Protein AF-A0A8M1KGS9-F1 (afdb_monomer_lite)

Structure (mmCIF, N/CA/C/O backbone):
data_AF-A0A8M1KGS9-F1
#
_entry.id   AF-A0A8M1KGS9-F1
#
loop_
_atom_site.group_PDB
_atom_site.id
_atom_site.type_symbol
_atom_site.label_atom_id
_atom_site.label_alt_id
_atom_site.label_comp_id
_atom_site.label_asym_id
_atom_site.label_entity_id
_atom_site.label_seq_id
_atom_site.pdbx_PDB_ins_code
_atom_site.Cartn_x
_atom_site.Cartn_y
_atom_site.Cartn_z
_atom_site.occupancy
_atom_site.B_iso_or_equiv
_atom_site.auth_seq_id
_atom_site.auth_comp_id
_atom_site.auth_asym_id
_atom_site.auth_atom_id
_atom_site.pdbx_PDB_model_num
ATOM 1 N N . MET A 1 1 ? -5.019 -10.557 -2.784 1.00 57.22 1 MET A N 1
ATOM 2 C CA . MET A 1 1 ? -4.468 -9.330 -3.406 1.00 57.22 1 MET A CA 1
ATOM 3 C C . MET A 1 1 ? -3.184 -8.895 -2.706 1.00 57.22 1 MET A C 1
ATOM 5 O O . MET A 1 1 ? -2.148 -8.963 -3.347 1.00 57.22 1 MET A O 1
ATOM 9 N N . ALA A 1 2 ? -3.198 -8.567 -1.405 1.00 60.84 2 ALA A N 1
ATOM 10 C CA . ALA A 1 2 ? -1.985 -8.149 -0.678 1.00 60.84 2 ALA A CA 1
ATOM 11 C C . ALA A 1 2 ? -0.831 -9.179 -0.716 1.00 60.84 2 ALA A C 1
ATOM 13 O O . ALA A 1 2 ? 0.326 -8.805 -0.849 1.00 60.84 2 ALA A O 1
ATOM 14 N N . GLU A 1 3 ? -1.129 -10.481 -0.688 1.00 69.00 3 GLU A N 1
ATOM 15 C CA . GLU A 1 3 ? -0.100 -11.531 -0.770 1.00 69.00 3 GLU A CA 1
ATOM 16 C C . GLU A 1 3 ? 0.631 -11.574 -2.123 1.00 69.00 3 GLU A C 1
ATOM 18 O O . GLU A 1 3 ? 1.802 -11.939 -2.177 1.00 69.00 3 GLU A O 1
ATOM 23 N N . CYS A 1 4 ? -0.011 -11.149 -3.219 1.00 80.19 4 CYS A N 1
ATOM 24 C CA . CYS A 1 4 ? 0.616 -11.126 -4.543 1.00 80.19 4 CYS A CA 1
ATOM 25 C C . CYS A 1 4 ? 1.768 -10.115 -4.609 1.00 80.19 4 CYS A C 1
ATOM 27 O O . CYS A 1 4 ? 2.713 -10.321 -5.364 1.00 80.19 4 CYS A O 1
ATOM 29 N N . PHE A 1 5 ? 1.728 -9.060 -3.788 1.00 82.56 5 PHE A N 1
ATOM 30 C CA . PHE A 1 5 ? 2.829 -8.105 -3.668 1.00 82.56 5 PHE A CA 1
ATOM 31 C C . PHE A 1 5 ? 4.139 -8.794 -3.265 1.00 82.56 5 PHE A C 1
ATOM 33 O O . PHE A 1 5 ? 5.192 -8.479 -3.817 1.00 82.56 5 PHE A O 1
ATOM 40 N N . MET A 1 6 ? 4.071 -9.802 -2.388 1.00 87.44 6 MET A N 1
ATOM 41 C CA . MET A 1 6 ? 5.249 -10.557 -1.947 1.00 87.44 6 MET A CA 1
ATOM 42 C C . MET A 1 6 ? 5.942 -11.283 -3.106 1.00 87.44 6 MET A C 1
ATOM 44 O O . MET A 1 6 ? 7.162 -11.428 -3.106 1.00 87.44 6 MET A O 1
ATOM 48 N N . LEU A 1 7 ? 5.181 -11.701 -4.122 1.00 87.06 7 LEU A N 1
ATOM 49 C CA . LEU A 1 7 ? 5.736 -12.330 -5.322 1.00 87.06 7 LEU A CA 1
ATOM 50 C C . LEU A 1 7 ? 6.541 -11.331 -6.161 1.00 87.06 7 LEU A C 1
ATOM 52 O O . LEU A 1 7 ? 7.567 -11.700 -6.728 1.00 87.06 7 LEU A O 1
ATOM 56 N N . TYR A 1 8 ? 6.100 -10.072 -6.221 1.00 85.25 8 TYR A N 1
ATOM 57 C CA . TYR A 1 8 ? 6.760 -9.031 -7.011 1.00 85.25 8 TYR A CA 1
ATOM 58 C C . TYR A 1 8 ? 8.053 -8.516 -6.382 1.00 85.25 8 TYR A C 1
ATOM 60 O O . TYR A 1 8 ? 8.929 -8.056 -7.111 1.00 85.25 8 TYR A O 1
ATOM 68 N N . ILE A 1 9 ? 8.197 -8.617 -5.059 1.00 87.62 9 ILE A N 1
ATOM 69 C CA . ILE A 1 9 ? 9.413 -8.176 -4.363 1.00 87.62 9 ILE A CA 1
ATOM 70 C C . ILE A 1 9 ? 10.480 -9.272 -4.236 1.00 87.62 9 ILE A C 1
ATOM 72 O O . ILE A 1 9 ? 11.581 -8.983 -3.778 1.00 87.62 9 ILE A O 1
ATOM 76 N N . HIS A 1 10 ? 10.216 -10.512 -4.656 1.00 87.81 10 HIS A N 1
ATOM 77 C CA . HIS A 1 10 ? 11.181 -11.612 -4.553 1.00 87.81 10 HIS A CA 1
ATOM 78 C C . HIS A 1 10 ? 12.539 -11.277 -5.223 1.00 87.81 10 HIS A C 1
ATOM 80 O O . HIS A 1 10 ? 12.557 -10.779 -6.352 1.00 87.81 10 HIS A O 1
ATOM 86 N N . PRO A 1 11 ? 13.695 -11.593 -4.595 1.00 91.00 11 PRO A N 1
ATOM 87 C CA . PRO A 1 11 ? 13.884 -12.400 -3.381 1.00 91.00 11 PRO A CA 1
ATOM 88 C C . PRO A 1 11 ? 13.815 -11.600 -2.072 1.00 91.00 11 PRO A C 1
ATOM 90 O O . PRO A 1 11 ? 14.198 -12.112 -1.023 1.00 91.00 11 PRO A O 1
ATOM 93 N N . LEU A 1 12 ? 13.383 -10.338 -2.114 1.00 91.69 12 LEU A N 1
ATOM 94 C CA . LEU A 1 12 ? 13.222 -9.522 -0.916 1.00 91.69 12 LEU A CA 1
ATOM 95 C C . 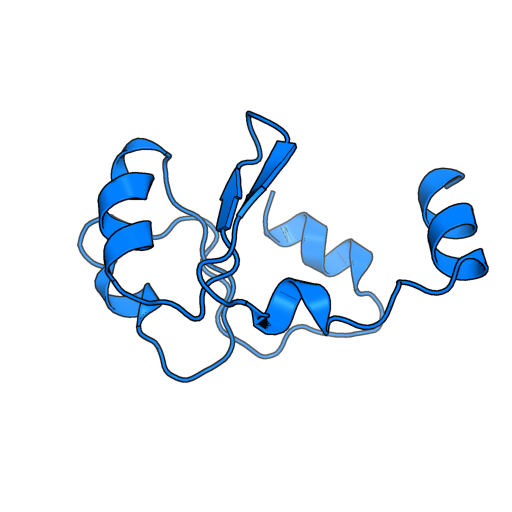LEU A 1 12 ? 12.010 -9.995 -0.121 1.00 91.69 12 LEU A C 1
ATOM 97 O O . LEU A 1 12 ? 11.001 -10.429 -0.674 1.00 91.69 12 LEU A O 1
ATOM 101 N N . HIS A 1 13 ? 12.128 -9.909 1.198 1.00 89.56 13 HIS A N 1
ATOM 102 C CA . HIS A 1 13 ? 11.066 -10.267 2.124 1.00 89.56 13 HIS A CA 1
ATOM 103 C C . HIS A 1 13 ? 10.607 -8.999 2.832 1.00 89.56 13 HIS A C 1
ATOM 105 O O . HIS A 1 13 ? 11.423 -8.271 3.401 1.00 89.56 13 HIS A O 1
ATOM 111 N N . TR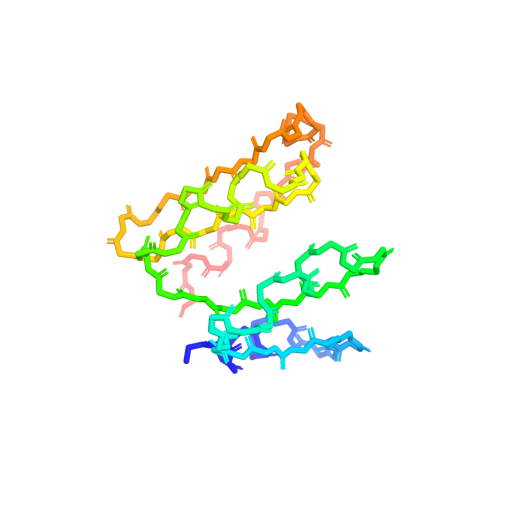P A 1 14 ? 9.304 -8.746 2.816 1.00 91.81 14 TRP A N 1
ATOM 112 C CA . TRP A 1 14 ? 8.711 -7.697 3.632 1.00 91.81 14 TRP A CA 1
ATOM 113 C C . TRP A 1 14 ? 8.827 -8.071 5.113 1.00 91.81 14 TRP A C 1
ATOM 115 O O . TRP A 1 14 ? 8.457 -9.177 5.500 1.00 91.81 14 TRP A O 1
ATOM 125 N N . GLN A 1 15 ? 9.345 -7.161 5.937 1.00 93.12 15 GLN A N 1
ATOM 126 C CA . GLN A 1 15 ? 9.598 -7.404 7.369 1.00 93.12 15 GLN A CA 1
ATOM 127 C C . GLN A 1 15 ? 8.635 -6.642 8.290 1.00 93.12 15 GLN A C 1
ATOM 129 O O . GLN A 1 15 ? 8.764 -6.689 9.511 1.00 93.12 15 GLN A O 1
ATOM 134 N N . HIS A 1 16 ? 7.686 -5.913 7.709 1.00 93.62 16 HIS A N 1
ATOM 135 C CA . HIS A 1 16 ? 6.785 -5.015 8.419 1.00 93.62 16 HIS A CA 1
ATOM 136 C C . HIS A 1 16 ? 5.357 -5.576 8.482 1.00 93.62 16 HIS A C 1
ATOM 138 O O . HIS A 1 16 ? 5.046 -6.541 7.776 1.00 93.62 16 HIS A O 1
ATOM 144 N N . PRO A 1 17 ? 4.463 -4.993 9.303 1.00 94.25 17 PRO A N 1
ATOM 145 C CA . PRO A 1 17 ? 3.070 -5.412 9.348 1.00 94.25 17 PRO A CA 1
ATOM 146 C C . PRO A 1 17 ? 2.424 -5.436 7.958 1.00 94.25 17 PRO A C 1
ATOM 148 O O . PRO A 1 17 ? 2.530 -4.482 7.182 1.00 94.25 17 PRO A O 1
ATOM 151 N N . LEU A 1 18 ? 1.757 -6.550 7.665 1.00 93.12 18 LEU A N 1
ATOM 152 C CA . LEU A 1 18 ? 0.910 -6.749 6.497 1.00 93.12 18 LEU A CA 1
ATOM 153 C C . LEU A 1 18 ? -0.487 -7.108 7.002 1.00 93.12 18 LEU A C 1
ATOM 155 O O . LEU A 1 18 ? -0.686 -8.199 7.535 1.00 93.12 18 LEU A O 1
ATOM 159 N N . VAL A 1 19 ? -1.449 -6.211 6.816 1.00 93.75 19 VAL A N 1
ATOM 160 C CA . VAL A 1 19 ? -2.849 -6.418 7.199 1.00 93.75 19 VAL A CA 1
ATOM 161 C C . VAL A 1 19 ? -3.708 -6.299 5.941 1.00 93.75 19 VAL A C 1
ATOM 163 O O . VAL A 1 19 ? -4.121 -5.201 5.582 1.00 93.75 19 VAL A O 1
ATOM 166 N N . PRO A 1 20 ? -3.994 -7.402 5.227 1.00 90.94 20 PRO A N 1
ATOM 167 C CA . PRO A 1 20 ? -4.723 -7.345 3.958 1.00 90.94 20 PRO A CA 1
ATOM 168 C C . PRO A 1 20 ? -6.105 -6.687 4.055 1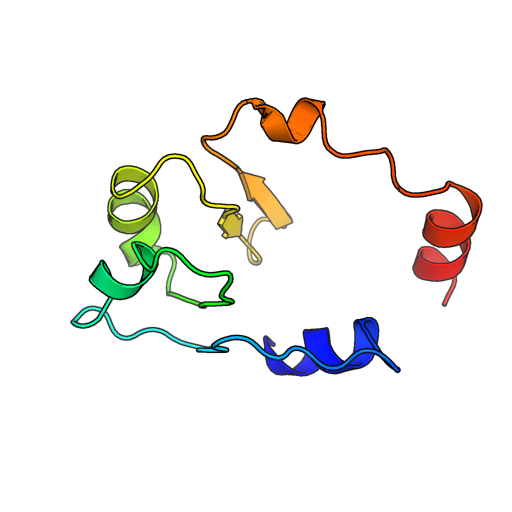.00 90.94 20 PRO A C 1
ATOM 170 O O . PRO A 1 20 ? -6.603 -6.151 3.068 1.00 90.94 20 PRO A O 1
ATOM 173 N N . THR A 1 21 ? -6.740 -6.755 5.226 1.00 91.88 21 THR A N 1
ATOM 174 C CA . THR A 1 21 ? -8.015 -6.093 5.505 1.00 91.88 21 THR A CA 1
ATOM 175 C C . THR A 1 21 ? -8.038 -5.643 6.960 1.00 91.88 21 THR A C 1
ATOM 177 O O . THR A 1 21 ? -8.102 -6.467 7.871 1.00 91.88 21 THR A O 1
ATOM 180 N N . LEU A 1 22 ? -7.951 -4.336 7.169 1.00 93.25 22 LEU A N 1
ATOM 181 C CA . LEU A 1 22 ? -7.997 -3.673 8.458 1.00 93.25 22 LEU A CA 1
ATOM 182 C C . LEU A 1 22 ? -9.471 -3.471 8.842 1.00 93.25 22 LEU A C 1
ATOM 184 O O . LEU A 1 22 ? -10.217 -2.845 8.083 1.00 93.25 22 LEU A O 1
ATOM 188 N N . PRO A 1 23 ? -9.934 -4.029 9.972 1.00 93.00 23 PRO A N 1
ATOM 189 C CA . PRO A 1 23 ? -11.294 -3.799 10.430 1.00 93.00 23 PRO A CA 1
ATOM 190 C C . PRO A 1 23 ? -11.457 -2.346 10.887 1.00 93.00 23 PRO A C 1
ATOM 192 O O . PRO A 1 23 ? -10.519 -1.738 11.394 1.00 93.00 23 PRO A O 1
ATOM 195 N N . HIS A 1 24 ? -12.676 -1.816 10.776 1.00 91.25 24 HIS A N 1
ATOM 196 C CA . HIS A 1 24 ? -12.982 -0.422 11.114 1.00 91.25 24 HIS A CA 1
ATOM 197 C C . HIS A 1 24 ? -12.541 -0.018 12.534 1.00 91.25 24 HIS A C 1
ATOM 199 O O . HIS A 1 24 ? -11.985 1.049 12.735 1.00 91.25 24 HIS A O 1
ATOM 205 N N . GLN A 1 25 ? -12.699 -0.909 13.519 1.00 92.62 25 GLN A N 1
ATOM 206 C CA . GLN A 1 25 ? -12.293 -0.662 14.913 1.00 92.62 25 GLN A CA 1
ATOM 207 C C . GLN A 1 25 ? -10.773 -0.535 15.116 1.00 92.62 25 GLN A C 1
ATOM 209 O O . GLN A 1 25 ? -10.322 -0.314 16.236 1.00 92.62 25 GLN A O 1
ATOM 214 N N . MET A 1 26 ? -9.983 -0.759 14.067 1.00 94.00 26 MET A N 1
ATOM 215 C CA . MET A 1 26 ? -8.526 -0.723 14.084 1.00 94.00 26 MET A CA 1
ATOM 216 C C . MET A 1 26 ? -7.974 0.301 13.084 1.00 94.00 26 MET A C 1
ATOM 218 O O . MET A 1 26 ? -6.795 0.221 12.754 1.00 94.00 26 MET A O 1
ATOM 222 N N . LEU A 1 27 ? -8.785 1.241 12.583 1.00 92.12 27 LEU A N 1
ATOM 223 C CA . LEU A 1 27 ? -8.295 2.246 11.632 1.00 92.12 27 LEU A CA 1
ATOM 224 C C . LEU A 1 27 ? -7.176 3.111 12.217 1.00 92.12 27 LEU A C 1
ATOM 226 O O . LEU A 1 27 ? -6.228 3.384 11.495 1.00 92.12 27 LEU A O 1
ATOM 230 N N . ASP A 1 28 ? -7.173 3.383 13.524 1.00 91.50 28 ASP A N 1
ATOM 231 C CA . ASP A 1 28 ? -6.099 4.116 14.217 1.00 91.50 28 ASP A CA 1
ATOM 232 C C . ASP A 1 28 ? -4.689 3.529 13.985 1.00 91.50 28 ASP A C 1
ATOM 234 O O . ASP A 1 28 ? -3.681 4.219 14.133 1.00 91.50 28 ASP A O 1
ATOM 238 N N . PHE A 1 29 ? -4.575 2.252 13.595 1.00 92.88 29 PHE A N 1
ATOM 239 C CA . PHE A 1 29 ? -3.284 1.637 13.274 1.00 92.88 29 PHE A CA 1
ATOM 240 C C . PHE A 1 29 ? -2.623 2.205 12.010 1.00 92.88 29 PHE A C 1
ATOM 242 O O . PHE A 1 29 ? -1.420 1.995 11.833 1.00 92.88 29 PHE A O 1
ATOM 249 N N . VAL A 1 30 ? -3.345 2.950 11.166 1.00 91.69 30 VAL A N 1
ATOM 250 C CA . VAL A 1 30 ? -2.736 3.692 10.044 1.00 91.69 30 VAL A CA 1
ATOM 251 C C . VAL A 1 30 ? -1.795 4.803 10.525 1.00 91.69 30 VAL A C 1
ATOM 253 O O . VAL A 1 30 ? -0.943 5.251 9.769 1.00 91.69 30 VAL A O 1
ATOM 256 N N . MET A 1 31 ? -1.877 5.186 11.801 1.00 91.00 31 MET A N 1
ATOM 257 C CA . MET A 1 31 ? -0.967 6.137 12.445 1.00 91.00 31 MET A CA 1
ATOM 258 C C . MET A 1 31 ? 0.317 5.492 12.978 1.00 91.00 31 MET A C 1
ATOM 260 O O . MET A 1 31 ? 1.091 6.133 13.693 1.00 91.00 31 MET A O 1
ATOM 264 N N . ALA A 1 32 ? 0.555 4.207 12.694 1.00 91.38 32 ALA A N 1
ATOM 265 C CA . ALA A 1 32 ? 1.760 3.534 13.156 1.00 91.38 32 ALA A CA 1
ATOM 266 C C . ALA A 1 32 ? 3.022 4.247 12.620 1.00 91.38 32 ALA A C 1
ATOM 268 O O . ALA A 1 32 ? 3.135 4.475 11.418 1.00 91.38 32 ALA A O 1
ATOM 269 N N . PRO A 1 33 ? 4.029 4.531 13.468 1.00 89.50 33 PRO A N 1
ATOM 270 C CA . PRO A 1 33 ? 5.221 5.295 13.079 1.00 89.50 33 PRO A CA 1
ATOM 271 C C . PRO A 1 33 ? 6.244 4.460 12.288 1.00 89.50 33 PRO A C 1
ATOM 273 O O . PRO A 1 33 ? 7.406 4.839 12.152 1.00 89.50 33 PRO A O 1
ATOM 276 N N . THR A 1 34 ? 5.855 3.271 11.837 1.00 90.94 34 THR A N 1
ATOM 277 C CA . THR A 1 34 ? 6.710 2.330 11.110 1.00 90.94 34 THR A CA 1
ATOM 278 C C . THR A 1 34 ? 6.113 2.068 9.740 1.00 90.94 34 THR A C 1
ATOM 280 O O . THR A 1 34 ? 4.909 2.193 9.571 1.00 90.94 34 THR A O 1
ATOM 283 N N . ALA A 1 35 ? 6.914 1.584 8.789 1.00 91.19 35 ALA A N 1
ATOM 284 C CA . ALA A 1 35 ? 6.368 1.067 7.539 1.00 91.19 35 ALA A CA 1
ATOM 285 C C . ALA A 1 35 ? 5.320 -0.029 7.805 1.00 91.19 35 ALA A C 1
ATOM 287 O O . ALA A 1 35 ? 5.465 -0.831 8.732 1.00 91.19 35 ALA A O 1
ATOM 288 N N . PHE A 1 36 ? 4.277 -0.065 6.981 1.00 93.56 36 PHE A N 1
ATOM 289 C CA . PHE A 1 36 ? 3.235 -1.084 6.998 1.00 93.56 36 PHE A CA 1
ATOM 290 C C . PHE A 1 36 ? 2.567 -1.181 5.626 1.00 93.56 36 PHE A C 1
ATOM 292 O O . PHE A 1 36 ? 2.705 -0.294 4.785 1.00 93.56 36 PHE A O 1
ATOM 299 N N . LEU A 1 37 ? 1.817 -2.260 5.413 1.00 93.38 37 LEU A N 1
ATOM 300 C CA . LEU A 1 37 ? 0.878 -2.380 4.304 1.00 93.38 37 LEU A CA 1
ATOM 301 C C . LEU A 1 37 ? -0.467 -2.826 4.870 1.00 93.38 37 LEU A C 1
ATOM 303 O O . LEU A 1 37 ? -0.582 -3.930 5.404 1.00 93.38 37 LEU A O 1
ATOM 307 N N . MET A 1 38 ? -1.479 -1.967 4.763 1.00 93.44 38 MET A N 1
ATOM 308 C CA . MET A 1 38 ? -2.827 -2.236 5.259 1.00 93.44 38 MET A CA 1
ATOM 309 C C . MET A 1 38 ? -3.848 -2.013 4.144 1.00 93.44 38 MET A C 1
ATOM 311 O O . MET A 1 38 ? -3.781 -1.014 3.436 1.00 93.44 38 MET A O 1
ATOM 315 N N . GLY A 1 39 ? -4.776 -2.950 3.964 1.00 92.88 39 GLY A N 1
ATOM 316 C CA . GLY A 1 39 ? -5.907 -2.798 3.047 1.00 92.88 39 GLY A CA 1
ATOM 317 C C . GLY A 1 39 ? -7.174 -2.435 3.810 1.00 92.88 39 GLY A C 1
ATOM 318 O O . GLY A 1 39 ? -7.386 -2.937 4.906 1.00 92.88 39 GLY A O 1
ATOM 319 N N . CYS A 1 40 ? -8.044 -1.601 3.251 1.00 92.88 40 CYS A N 1
ATOM 320 C CA . CYS A 1 40 ? -9.360 -1.314 3.823 1.00 92.88 40 CYS A CA 1
ATOM 321 C C . CYS A 1 40 ? -10.396 -1.112 2.709 1.00 92.88 40 CYS A C 1
ATOM 323 O O . CYS A 1 40 ? -10.049 -1.004 1.534 1.00 92.88 40 CYS A O 1
ATOM 325 N N . HIS A 1 41 ? -11.677 -1.125 3.075 1.00 92.56 41 HIS A N 1
ATOM 326 C CA . HIS A 1 41 ? -12.762 -0.853 2.136 1.00 92.56 41 HIS A CA 1
ATOM 327 C C . HIS A 1 41 ? -12.866 0.653 1.843 1.00 92.56 41 HIS A C 1
ATOM 329 O O . HIS A 1 41 ? -12.650 1.468 2.740 1.00 92.56 41 HIS A O 1
ATOM 335 N N . LEU A 1 42 ? -13.276 1.023 0.623 1.00 90.88 42 LEU A N 1
ATOM 336 C CA . LEU A 1 42 ? -13.369 2.418 0.163 1.00 90.88 42 LEU A CA 1
ATOM 337 C C . LEU A 1 42 ? -14.264 3.302 1.051 1.00 90.88 42 LEU A C 1
ATOM 339 O O . LEU A 1 42 ? -14.049 4.504 1.147 1.00 90.88 42 LEU A O 1
ATOM 343 N N . SER A 1 43 ? -15.227 2.709 1.764 1.00 92.44 43 SER A N 1
ATOM 344 C CA . SER A 1 43 ? -16.061 3.421 2.746 1.00 92.44 43 SER A CA 1
ATOM 345 C C . SER A 1 43 ? -15.270 4.102 3.866 1.00 92.44 43 SER A C 1
ATOM 347 O O . SER A 1 43 ? -15.815 4.981 4.521 1.00 92.44 43 SER A O 1
ATOM 349 N N . HIS A 1 44 ? -14.023 3.690 4.104 1.00 91.12 44 HIS A N 1
ATOM 350 C CA . HIS A 1 44 ? -13.136 4.269 5.115 1.00 91.12 44 HIS A CA 1
ATOM 351 C C . HIS A 1 44 ? -12.125 5.260 4.528 1.00 91.12 44 HIS A C 1
ATOM 353 O O . HIS A 1 44 ? -11.277 5.758 5.258 1.00 91.12 44 HIS A O 1
ATOM 359 N N . PHE A 1 45 ? -12.187 5.544 3.223 1.00 89.00 45 PHE A N 1
ATOM 360 C CA . PHE A 1 45 ? -11.192 6.376 2.550 1.00 89.00 45 PHE A CA 1
ATOM 361 C C . PHE A 1 45 ? -11.105 7.784 3.139 1.00 89.00 45 PHE A C 1
ATOM 363 O O . PHE A 1 45 ? -10.004 8.228 3.434 1.00 89.00 45 PHE A O 1
ATOM 370 N N . GLU A 1 46 ? -12.240 8.465 3.345 1.00 89.19 46 GLU A N 1
ATOM 371 C CA . GLU A 1 46 ? -12.237 9.826 3.902 1.00 89.19 46 GLU A CA 1
ATOM 372 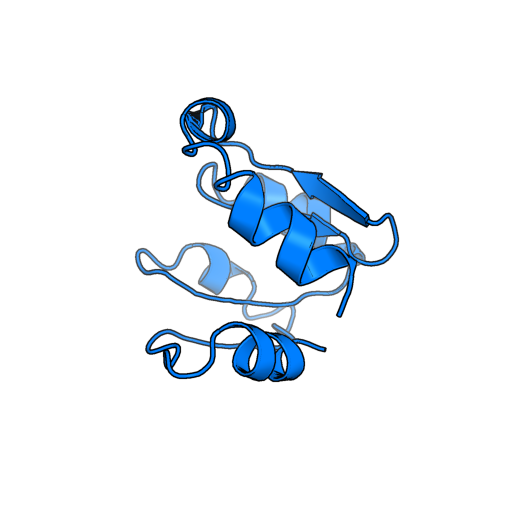C C . GLU A 1 46 ? -11.602 9.863 5.296 1.00 89.19 46 GLU A C 1
ATOM 374 O O . GLU A 1 46 ? -10.728 10.689 5.537 1.00 89.19 46 GLU A O 1
ATOM 379 N N . GLU A 1 47 ? -11.978 8.922 6.167 1.00 90.88 47 GLU A N 1
ATOM 380 C CA . GLU A 1 47 ? -11.425 8.771 7.517 1.00 90.88 47 GLU A CA 1
ATOM 381 C C . GLU A 1 47 ? -9.910 8.534 7.462 1.00 90.88 47 GLU A C 1
ATOM 383 O O . GLU A 1 47 ? -9.148 9.340 7.977 1.00 90.88 47 GLU A O 1
ATOM 388 N N . VAL A 1 48 ? -9.452 7.514 6.728 1.00 90.31 48 VAL A N 1
ATOM 389 C CA . VAL A 1 48 ? -8.020 7.186 6.601 1.00 90.31 48 VAL A CA 1
ATOM 390 C C . VAL A 1 48 ? -7.216 8.329 5.977 1.00 90.31 48 VAL A C 1
ATOM 392 O O . VAL A 1 48 ? -6.090 8.588 6.395 1.00 90.31 48 VAL A O 1
ATOM 395 N N . SER A 1 49 ? -7.776 9.020 4.983 1.00 87.38 49 SER A N 1
ATOM 396 C CA . SER A 1 49 ? -7.106 10.142 4.317 1.00 87.38 49 SER A CA 1
ATOM 397 C C . SER A 1 49 ? -6.948 11.374 5.209 1.00 87.38 49 SER A C 1
ATOM 3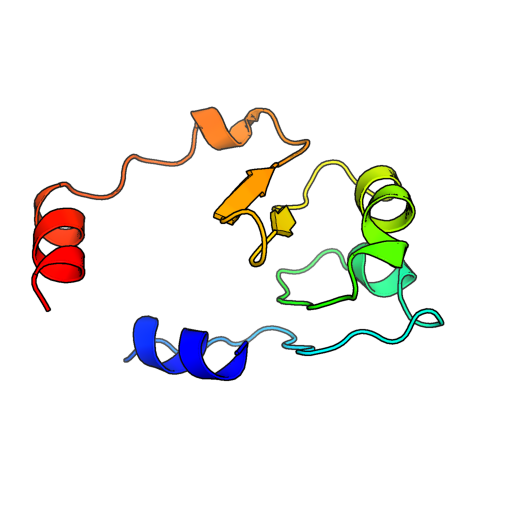99 O O . SER A 1 49 ? -6.093 12.209 4.929 1.00 87.38 49 SER A O 1
ATOM 401 N N . ALA A 1 50 ? -7.758 11.493 6.264 1.00 87.00 50 ALA A N 1
ATOM 402 C CA . ALA A 1 50 ? -7.719 12.611 7.199 1.00 87.00 50 ALA A CA 1
ATOM 403 C C . ALA A 1 50 ? -6.751 12.389 8.373 1.00 87.00 50 ALA A C 1
ATOM 405 O O . ALA A 1 50 ? -6.375 13.359 9.029 1.00 87.00 50 ALA A O 1
ATOM 406 N N . GLU A 1 51 ? -6.354 11.143 8.644 1.00 83.94 51 GLU A N 1
ATOM 407 C CA . GLU A 1 51 ? -5.558 10.799 9.826 1.00 83.94 51 GLU A CA 1
ATOM 408 C C . GLU A 1 51 ? -4.092 11.264 9.722 1.00 83.94 51 GLU A C 1
ATOM 410 O O . GLU A 1 51 ? -3.521 11.710 10.718 1.00 83.94 51 GLU A O 1
ATOM 415 N N . THR A 1 52 ? -3.461 11.195 8.540 1.00 73.94 52 THR A N 1
ATOM 416 C CA . THR A 1 52 ? -2.038 11.567 8.385 1.00 73.94 52 THR A CA 1
ATOM 417 C C . THR A 1 52 ? -1.621 11.920 6.954 1.00 73.94 52 THR A C 1
ATOM 419 O O . THR A 1 52 ? -2.165 11.418 5.967 1.00 73.94 52 THR A O 1
ATOM 422 N N . ASP A 1 53 ? -0.596 12.772 6.854 1.00 73.31 53 ASP A N 1
ATOM 423 C CA . ASP A 1 53 ? -0.028 13.235 5.591 1.00 73.31 53 ASP A CA 1
ATOM 424 C C . ASP A 1 53 ? 0.997 12.268 4.963 1.00 73.31 53 ASP A C 1
ATOM 426 O O . ASP A 1 53 ? 1.353 12.402 3.792 1.00 73.31 53 ASP A O 1
ATOM 430 N N . ASP A 1 54 ? 1.439 11.254 5.709 1.00 81.56 54 ASP A N 1
ATOM 431 C CA . ASP A 1 54 ? 2.555 10.378 5.319 1.00 81.56 54 ASP A CA 1
ATOM 432 C C . ASP A 1 54 ? 2.107 9.049 4.683 1.00 81.56 54 ASP A C 1
ATOM 434 O O . ASP A 1 54 ? 2.878 8.088 4.585 1.00 81.56 54 ASP A O 1
ATOM 438 N N . LEU A 1 55 ? 0.849 8.966 4.240 1.00 87.88 55 LEU A N 1
ATOM 439 C CA . LEU A 1 55 ? 0.310 7.763 3.607 1.00 87.88 55 LEU A CA 1
ATOM 440 C C . LEU A 1 55 ? 0.408 7.813 2.089 1.00 87.88 55 LEU A C 1
ATOM 442 O O . LEU A 1 55 ? 0.196 8.838 1.438 1.00 87.88 55 LEU A O 1
ATOM 446 N N . ILE A 1 56 ? 0.657 6.636 1.519 1.00 89.75 56 ILE A N 1
ATOM 447 C CA . ILE A 1 56 ? 0.447 6.356 0.103 1.00 89.75 56 ILE A CA 1
ATOM 448 C C . ILE A 1 56 ? -0.837 5.536 0.004 1.00 89.75 56 ILE A C 1
ATOM 450 O O . ILE A 1 56 ? -0.887 4.375 0.414 1.00 89.75 56 ILE A O 1
ATOM 454 N N . LEU A 1 57 ? -1.882 6.153 -0.534 1.00 90.81 57 LEU A N 1
ATOM 455 C CA . LEU A 1 57 ? -3.202 5.563 -0.707 1.00 90.81 57 LEU A CA 1
ATOM 456 C C . LEU A 1 57 ? -3.336 5.052 -2.140 1.00 90.81 57 LEU A C 1
ATOM 458 O O . LEU A 1 57 ? -3.179 5.805 -3.099 1.00 90.81 57 LEU A O 1
ATOM 462 N N . ILE A 1 58 ? -3.630 3.762 -2.286 1.00 91.50 58 ILE A N 1
ATOM 463 C CA . ILE A 1 58 ? -3.775 3.101 -3.585 1.00 91.50 58 ILE A CA 1
ATOM 464 C C . ILE A 1 58 ? -5.216 2.618 -3.708 1.00 91.50 58 ILE A C 1
ATOM 466 O O . ILE A 1 58 ? -5.627 1.694 -3.003 1.00 91.50 58 ILE A O 1
ATOM 470 N N . ASN A 1 59 ? -5.974 3.223 -4.617 1.00 91.19 59 ASN A N 1
ATOM 471 C CA . ASN A 1 59 ? -7.304 2.750 -4.975 1.00 91.19 59 ASN A CA 1
ATOM 472 C C . ASN A 1 59 ? -7.166 1.767 -6.142 1.00 91.19 59 ASN A C 1
ATOM 474 O O . ASN A 1 59 ? -6.813 2.139 -7.260 1.00 91.19 59 ASN A O 1
ATOM 478 N N . ILE A 1 60 ? -7.423 0.494 -5.856 1.00 89.88 60 ILE A N 1
ATOM 479 C CA . ILE A 1 60 ? -7.276 -0.601 -6.819 1.00 89.88 60 ILE A CA 1
ATOM 480 C C . ILE A 1 60 ? -8.433 -0.616 -7.826 1.00 89.88 60 ILE A C 1
ATOM 482 O O . ILE A 1 60 ? -8.219 -1.013 -8.970 1.00 89.88 60 ILE A O 1
ATOM 486 N N . ASP A 1 61 ? -9.624 -0.169 -7.421 1.00 90.38 61 ASP A N 1
ATOM 487 C CA . ASP A 1 61 ? -10.812 -0.151 -8.279 1.00 90.38 61 ASP A CA 1
ATOM 488 C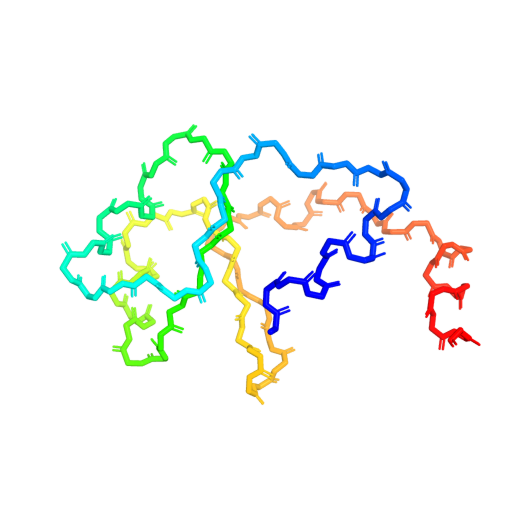 C . ASP A 1 61 ? -10.653 0.880 -9.406 1.00 90.38 61 ASP A C 1
ATOM 490 O O . ASP A 1 61 ? -10.929 0.578 -10.568 1.00 90.38 61 ASP A O 1
ATOM 494 N N . ASP A 1 62 ? -10.118 2.060 -9.078 1.00 91.38 62 ASP A N 1
ATOM 495 C CA . ASP A 1 62 ? -9.883 3.143 -10.044 1.00 91.38 62 ASP A CA 1
ATOM 496 C C . ASP A 1 62 ? -8.454 3.152 -10.618 1.00 91.38 62 ASP A C 1
ATOM 498 O O . ASP A 1 62 ? -8.153 3.911 -11.541 1.00 91.38 62 ASP A O 1
ATOM 502 N N . GLY A 1 63 ? -7.548 2.337 -10.070 1.00 88.88 63 GLY A N 1
ATOM 503 C CA . GLY A 1 63 ? -6.131 2.321 -10.446 1.00 88.88 63 GLY A CA 1
ATOM 504 C C . GLY A 1 63 ? -5.394 3.625 -10.121 1.00 88.88 63 GLY A C 1
ATOM 505 O O . GLY A 1 63 ? -4.438 3.978 -10.814 1.00 88.88 63 GLY A O 1
ATOM 506 N N . THR A 1 64 ? -5.844 4.360 -9.101 1.00 88.81 64 THR A N 1
ATOM 507 C CA . THR A 1 64 ? -5.278 5.660 -8.719 1.00 88.81 64 THR A CA 1
ATOM 508 C C . THR A 1 64 ? -4.357 5.542 -7.510 1.00 88.81 64 THR A C 1
ATOM 510 O O . THR A 1 64 ? -4.515 4.674 -6.649 1.00 88.81 64 THR A O 1
ATOM 513 N N . VAL A 1 65 ? -3.367 6.433 -7.458 1.00 87.88 65 VAL A N 1
ATOM 514 C CA . VAL A 1 65 ? -2.437 6.564 -6.337 1.00 87.88 65 VAL A CA 1
ATOM 515 C C . VAL A 1 65 ? -2.470 8.011 -5.873 1.00 87.88 65 VAL A C 1
ATOM 517 O O . VAL A 1 65 ? -2.262 8.922 -6.674 1.00 87.88 65 VAL A O 1
ATOM 520 N N . SER A 1 66 ? -2.714 8.200 -4.584 1.00 85.50 66 SER A N 1
ATOM 521 C CA . SER A 1 66 ? -2.763 9.500 -3.923 1.00 85.50 66 SER A CA 1
ATOM 522 C C . SER A 1 66 ? -1.801 9.490 -2.741 1.00 85.50 66 SER A C 1
ATOM 524 O O . SER A 1 66 ? -1.685 8.488 -2.041 1.00 85.50 66 SER A O 1
ATOM 526 N N . SER A 1 67 ? -1.125 10.602 -2.490 1.00 81.12 67 SER A N 1
ATOM 527 C CA . SER A 1 67 ? -0.425 10.832 -1.228 1.00 81.12 67 SER A CA 1
ATOM 528 C C . SER A 1 67 ? -0.626 12.276 -0.827 1.00 81.12 67 SER A C 1
ATOM 530 O O . SER A 1 67 ? -0.661 13.165 -1.681 1.00 81.12 67 SER A O 1
ATOM 532 N N . SER A 1 68 ? -0.776 12.486 0.469 1.00 66.81 68 SER A N 1
ATOM 533 C CA . SER A 1 68 ? -0.821 13.801 1.094 1.00 66.81 68 SER A CA 1
ATOM 534 C C . SER A 1 68 ? 0.582 14.417 1.216 1.00 66.81 68 SER A C 1
ATOM 536 O O . SER A 1 68 ? 0.713 15.634 1.352 1.00 66.81 68 SER A O 1
ATOM 538 N N . SER A 1 69 ? 1.640 13.615 1.050 1.00 65.06 69 SER A N 1
ATOM 539 C CA . SER A 1 69 ? 3.018 14.087 1.059 1.00 65.06 69 SER A CA 1
ATOM 540 C C . SER A 1 69 ? 3.433 14.661 -0.298 1.00 65.06 69 SER A C 1
ATOM 542 O O . SER A 1 69 ? 3.306 14.030 -1.352 1.00 65.06 69 SER A O 1
ATOM 544 N N . SER A 1 70 ? 4.007 15.868 -0.269 1.00 57.38 70 SER A N 1
ATOM 545 C CA . SER A 1 70 ? 4.597 16.520 -1.452 1.00 57.38 70 SER A CA 1
ATOM 546 C C . SER A 1 70 ? 5.806 15.749 -2.015 1.00 57.38 70 SER A C 1
ATOM 548 O O . SER A 1 70 ? 6.200 15.965 -3.165 1.00 57.38 70 SER A O 1
ATOM 550 N N . GLU A 1 71 ? 6.350 14.811 -1.231 1.00 55.75 71 GLU A N 1
ATOM 551 C CA . GLU A 1 71 ? 7.573 14.046 -1.503 1.00 55.75 71 GLU A CA 1
ATOM 552 C C . GLU A 1 71 ? 7.382 12.932 -2.547 1.00 55.75 71 GLU A C 1
ATOM 554 O O . GLU A 1 71 ? 8.357 12.340 -3.003 1.00 55.75 71 GLU A O 1
ATOM 559 N N . LEU A 1 72 ? 6.154 12.664 -3.019 1.00 57.53 72 LEU A N 1
ATOM 560 C CA . LEU A 1 72 ? 5.968 11.822 -4.213 1.00 57.53 72 LEU A CA 1
ATOM 561 C C . LEU A 1 72 ? 6.724 12.381 -5.431 1.00 57.53 72 LEU A C 1
ATOM 563 O O . LEU A 1 72 ? 7.127 11.617 -6.307 1.00 57.53 72 LEU A O 1
ATOM 567 N N . SER A 1 73 ? 6.928 13.701 -5.474 1.00 56.78 73 SER A N 1
ATOM 568 C CA . SER A 1 73 ? 7.726 14.374 -6.506 1.00 56.78 73 SER A CA 1
ATOM 569 C C . SER A 1 73 ? 9.231 14.109 -6.362 1.00 56.78 73 SER A C 1
ATOM 571 O O . SER A 1 73 ? 9.959 14.221 -7.347 1.00 56.78 73 SER A O 1
ATOM 573 N N . ASP A 1 74 ? 9.683 13.744 -5.159 1.00 60.09 74 ASP A N 1
ATOM 574 C CA . ASP A 1 74 ? 11.074 13.413 -4.828 1.00 60.09 74 ASP A CA 1
ATOM 575 C C . ASP A 1 74 ? 11.360 11.906 -4.901 1.00 60.09 74 ASP A C 1
ATOM 577 O O . ASP A 1 74 ? 12.513 11.480 -4.766 1.00 60.09 74 ASP A O 1
ATOM 581 N N . LEU A 1 75 ? 10.340 11.077 -5.160 1.00 67.38 75 LEU A N 1
ATOM 582 C CA . LEU A 1 75 ? 10.555 9.655 -5.381 1.00 67.38 75 LEU A CA 1
ATOM 583 C C . LEU A 1 75 ? 11.436 9.483 -6.632 1.00 67.38 75 LEU A C 1
ATOM 585 O O . LEU A 1 75 ? 11.074 9.959 -7.714 1.00 67.38 75 LEU A O 1
ATOM 589 N N . PRO A 1 76 ? 12.593 8.804 -6.533 1.00 76.00 76 PRO A N 1
ATOM 590 C CA . PRO A 1 76 ? 13.450 8.609 -7.687 1.00 76.00 76 PRO A CA 1
ATOM 591 C C . PRO A 1 76 ? 12.677 7.874 -8.780 1.00 76.00 76 PRO A C 1
ATOM 593 O O . PRO A 1 76 ? 11.998 6.876 -8.524 1.00 76.00 76 PRO A O 1
ATOM 596 N N . ALA A 1 77 ? 12.801 8.361 -10.014 1.00 79.44 77 ALA A N 1
ATOM 597 C CA . ALA A 1 77 ? 12.178 7.714 -11.154 1.00 79.44 77 ALA A CA 1
ATOM 598 C C . ALA A 1 77 ? 12.617 6.246 -11.227 1.00 79.44 77 ALA A C 1
ATOM 600 O O . ALA A 1 77 ? 13.805 5.926 -11.110 1.00 79.44 77 ALA A O 1
ATOM 601 N N . VAL A 1 78 ? 11.651 5.352 -11.450 1.00 82.38 78 VAL A N 1
ATOM 602 C CA . VAL A 1 78 ? 11.945 3.934 -11.665 1.00 82.38 78 VAL A CA 1
ATOM 603 C C . VAL A 1 78 ? 12.905 3.821 -12.854 1.00 82.38 78 VAL A C 1
ATOM 605 O O . VAL A 1 78 ? 12.626 4.402 -13.908 1.00 82.38 78 VAL A O 1
ATOM 608 N N . PRO A 1 79 ? 14.020 3.077 -12.732 1.00 88.81 79 PRO A N 1
ATOM 609 C CA . PRO A 1 79 ? 14.936 2.881 -13.846 1.00 88.81 79 PRO A CA 1
ATOM 610 C C . PRO A 1 79 ? 14.189 2.361 -15.079 1.00 88.81 79 PRO A C 1
ATOM 612 O O . PRO A 1 79 ? 13.496 1.344 -15.003 1.00 88.81 79 PRO A O 1
ATOM 615 N N . SER A 1 80 ? 14.336 3.039 -16.221 1.00 86.81 80 SER A N 1
ATOM 616 C CA . SER A 1 80 ? 13.563 2.754 -17.442 1.00 86.81 80 SER A CA 1
ATOM 617 C C . SER A 1 80 ? 13.664 1.291 -17.877 1.00 86.81 80 SER A C 1
ATOM 619 O O . SER A 1 80 ? 12.645 0.659 -18.145 1.00 86.81 80 SER A O 1
ATOM 621 N N . ALA A 1 81 ? 14.872 0.724 -17.827 1.00 87.06 81 ALA A N 1
ATOM 622 C CA . ALA A 1 81 ? 15.114 -0.681 -18.142 1.00 87.06 81 ALA A CA 1
ATOM 623 C C . ALA A 1 81 ? 14.323 -1.639 -17.230 1.00 87.06 81 ALA A C 1
ATOM 625 O O . ALA A 1 81 ? 13.780 -2.637 -17.700 1.00 87.06 81 ALA A O 1
ATOM 626 N N . ALA A 1 82 ? 14.213 -1.333 -15.932 1.00 84.38 82 ALA A N 1
ATOM 627 C CA . ALA A 1 82 ? 13.423 -2.139 -15.003 1.00 84.38 82 ALA A CA 1
ATOM 628 C C . ALA A 1 82 ? 11.919 -2.011 -15.299 1.00 84.38 82 ALA A C 1
ATOM 630 O O . ALA A 1 82 ? 11.209 -3.017 -15.319 1.00 84.38 82 ALA A O 1
ATOM 631 N N . ALA A 1 83 ? 11.445 -0.798 -15.604 1.00 86.06 83 ALA A N 1
ATOM 632 C CA . ALA A 1 83 ? 10.046 -0.542 -15.947 1.00 86.06 83 ALA A CA 1
ATOM 633 C C . ALA A 1 83 ? 9.612 -1.224 -17.260 1.00 86.06 83 ALA A C 1
ATOM 635 O O . ALA A 1 83 ? 8.472 -1.673 -17.386 1.00 86.06 83 ALA A O 1
ATOM 636 N N . GLU A 1 84 ? 10.485 -1.298 -18.265 1.00 88.56 84 GLU A N 1
ATOM 637 C CA . GLU A 1 84 ? 10.217 -2.019 -19.519 1.00 88.56 84 GLU A CA 1
ATOM 638 C C . GLU A 1 84 ? 10.199 -3.537 -19.319 1.00 88.56 84 GLU A C 1
ATOM 640 O O . GLU A 1 84 ? 9.248 -4.197 -19.745 1.00 88.56 84 GLU A O 1
ATOM 645 N N . CYS A 1 85 ? 11.187 -4.085 -18.606 1.00 84.50 85 CYS A N 1
ATOM 646 C CA . CYS A 1 85 ? 11.225 -5.509 -18.272 1.00 84.50 85 CYS A CA 1
ATOM 647 C C . CYS A 1 85 ? 9.987 -5.956 -17.484 1.00 84.50 85 CYS A C 1
ATOM 649 O O . CYS A 1 85 ? 9.473 -7.043 -17.726 1.00 84.50 85 CYS A O 1
ATOM 651 N N . PHE A 1 86 ? 9.492 -5.130 -16.558 1.00 83.94 86 PHE A N 1
ATOM 652 C CA . PHE A 1 86 ? 8.324 -5.477 -15.748 1.00 83.94 86 PHE A CA 1
ATOM 653 C C . PHE A 1 86 ? 7.018 -5.488 -16.558 1.00 83.94 86 PHE A C 1
ATOM 655 O O . PHE A 1 86 ? 6.150 -6.309 -16.299 1.00 83.94 86 PHE A O 1
ATOM 662 N N . ARG A 1 87 ? 6.880 -4.610 -17.562 1.00 83.44 87 ARG A N 1
ATOM 663 C CA . ARG A 1 87 ? 5.670 -4.515 -18.407 1.00 83.44 87 ARG A CA 1
ATOM 664 C C . ARG A 1 87 ? 5.583 -5.577 -19.505 1.00 83.44 87 ARG A C 1
ATOM 666 O O . ARG A 1 87 ? 4.513 -5.771 -20.068 1.00 83.44 87 ARG A O 1
ATOM 673 N N . THR A 1 88 ? 6.706 -6.194 -19.861 1.00 83.00 88 THR A N 1
ATOM 674 C CA . THR A 1 88 ? 6.802 -7.168 -20.963 1.00 83.00 88 THR A CA 1
ATOM 675 C C . THR A 1 88 ? 6.815 -8.624 -20.490 1.00 83.00 88 THR A C 1
ATOM 677 O O . THR A 1 88 ? 6.871 -9.529 -21.323 1.00 83.00 88 THR A O 1
ATOM 680 N N . ARG A 1 89 ? 6.764 -8.845 -19.173 1.00 59.91 89 ARG A N 1
ATOM 681 C CA . ARG A 1 89 ? 6.703 -10.156 -18.520 1.00 59.91 89 ARG A CA 1
ATOM 682 C C . ARG A 1 89 ? 5.270 -10.540 -18.180 1.00 59.91 89 ARG A C 1
ATOM 684 O O . ARG A 1 89 ? 4.993 -11.756 -18.259 1.00 59.91 89 ARG A O 1
#

Foldseek 3Di:
DQVVVQVVPPPDDDPAEEAAEDDPVRLCCLVPPDDYHHDYDPVCVVVNLPNDQQDWDADPVVRDTDGSDPCVVVPPDDPPVVVVVVVVD

Sequence (89 aa):
MAECFMLYIHPLHWQHPLVPTLPHQMLDFVMAPTAFLMGCHLSHFEEVSAETDDLILINIDDGTVSSSSSELSDLPAVPSAAAECFRTR

pLDDT: mean 84.96, std 10.47, range [55.75, 94.25]

Radius of gyration: 14.55 Å; chains: 1; bounding box: 31×29×36 Å

Organism: Clupea harengus (NCBI:txid7950)

Secondary structure (DSSP, 8-state):
-HHHHHHHTTT----S-EESS--GGGGGGGG-SS--EE---GGGHHHHHHH-TT-EEEETTTTEEEES-GGGGTSPPPPHHHHHHHH--

InterPro domains:
  IPR001194 cDENN domain [PF02141] (1-62)
  IPR037516 Tripartite DENN domain [PS50211] (1-89)
  IPR051696 DENN Domain-Containing GEFs [PTHR12296] (2-88)